Protein AF-A0AAW0LA52-F1 (afdb_monomer_lite)

Secondary structure (DSSP, 8-state):
-HHHHHHHTHHHHHHTT-HHHHHHHHHHHHHHHHHT-SSTT-------SSS-----TTT------TTHHHHHHTT--SPPSS--TT--B----TTS-----TT-HHHH-B-TTTTHHHHHHHHHHHHH--

Sequence (130 aa):
MLSWSTLEFQAQLKDNNQLPYALEAINWGTDYLIKAHPEPHVLYGQVGDEELPFVSIKVNPAPVSCKGGYDLCYGDDAPNPNLLEGAVVNGPDENDIYSDLRSNYEQAAPAAVTPAPLVGILAKLALTFK

pLDDT: mean 70.58, std 11.89, range [36.28, 94.69]

Organism: Quercus suber (NCBI:txid58331)

Radius of gyration: 18.12 Å; chains: 1; bounding box: 41×34×54 Å

Foldseek 3Di:
DLLVCCVVCVVVCVVVVNNVVSVVVVVVLVVVQCVPAPDVQHADADADDCQAADQDCVVPVDDADPCNSVVVPQPDPDPRNDDDPQFHFPAAPPVRDDDCHSNPNVGRHTDPVSCVSVVVVVVVVVVVVD

InterPro domains:
  IPR001701 Glycoside hydrolase family 9 [PF00759] (1-51)
  IPR001701 Glycoside hydrolase family 9 [PF00759] (76-122)
  IPR008928 Six-hairpin glycosidase superfamily [SSF48208] (1-50)
  IPR008928 Six-hairpin glycosidase superfamily [SSF48208] (69-126)
  IPR012341 Six-hairpin glycosidase-like superfamily [G3DSA:1.50.10.10] (1-56)
  IPR012341 Six-hairpin glycosidase-like superfamily [G3DSA:1.50.10.10] (61-130)

Structure (mmCIF, N/CA/C/O backbone):
data_AF-A0AAW0LA52-F1
#
_entry.id   AF-A0AAW0LA52-F1
#
loop_
_atom_site.group_PDB
_atom_site.id
_atom_site.type_symbol
_atom_site.label_atom_id
_atom_site.label_alt_id
_atom_site.label_comp_id
_atom_site.label_asym_id
_atom_site.label_entity_id
_atom_site.label_seq_id
_atom_site.pdbx_PDB_ins_code
_atom_site.Cartn_x
_atom_site.Cartn_y
_atom_site.Cartn_z
_atom_site.occupancy
_atom_site.B_iso_or_equiv
_atom_site.auth_seq_id
_atom_site.auth_comp_id
_atom_site.auth_asym_id
_atom_site.auth_atom_id
_atom_site.pdbx_PDB_model_num
ATOM 1 N N . MET A 1 1 ? -3.601 -7.486 9.865 1.00 62.84 1 MET A N 1
ATOM 2 C CA . MET A 1 1 ? -4.665 -6.628 9.295 1.00 62.84 1 MET A CA 1
ATOM 3 C C . MET A 1 1 ? -5.370 -5.869 10.416 1.00 62.84 1 MET A C 1
ATOM 5 O O . MET A 1 1 ? -6.358 -6.363 10.942 1.00 62.84 1 MET A O 1
ATOM 9 N N . LEU A 1 2 ? -4.862 -4.695 10.808 1.00 69.56 2 LEU A N 1
ATOM 10 C CA . LEU A 1 2 ? -5.364 -3.966 11.982 1.00 69.56 2 LEU A CA 1
ATOM 11 C C . LEU A 1 2 ? -6.856 -3.609 11.864 1.00 69.56 2 LEU A C 1
ATOM 13 O O . LEU A 1 2 ? -7.617 -3.912 12.772 1.00 69.56 2 LEU A O 1
ATOM 17 N N . SER A 1 3 ? -7.307 -3.067 10.728 1.00 69.38 3 SER A N 1
ATOM 18 C CA . SER A 1 3 ? -8.714 -2.666 10.553 1.00 69.38 3 SER A CA 1
ATOM 19 C C . SER A 1 3 ? -9.699 -3.836 10.597 1.00 69.38 3 SER A C 1
ATOM 21 O O . SER A 1 3 ? -10.775 -3.704 11.174 1.00 69.38 3 SER A O 1
ATOM 23 N N . TRP A 1 4 ? -9.326 -4.992 10.038 1.00 69.25 4 TRP A N 1
ATOM 24 C CA . TRP A 1 4 ? -10.156 -6.200 10.102 1.00 69.25 4 TRP A CA 1
ATOM 25 C C . TRP A 1 4 ? -10.244 -6.734 11.533 1.00 69.25 4 TRP A C 1
ATOM 27 O O . TRP A 1 4 ? -11.335 -6.996 12.029 1.00 69.25 4 TRP A O 1
ATOM 37 N N . SER A 1 5 ? -9.108 -6.806 12.232 1.00 71.56 5 SER A N 1
ATOM 38 C CA . SER A 1 5 ? -9.068 -7.192 13.643 1.00 71.56 5 SER A CA 1
ATOM 39 C C . SER A 1 5 ? -9.873 -6.232 14.527 1.00 71.56 5 SER A C 1
ATOM 41 O O . SER A 1 5 ? -10.549 -6.680 15.448 1.00 71.56 5 SER A O 1
ATOM 43 N N . THR A 1 6 ? -9.875 -4.931 14.225 1.00 77.62 6 THR A N 1
ATOM 44 C CA . THR A 1 6 ? -10.689 -3.939 14.943 1.00 77.62 6 THR A CA 1
ATOM 45 C C . THR A 1 6 ? -12.189 -4.115 14.705 1.00 77.62 6 THR A C 1
ATOM 47 O O . THR A 1 6 ? -12.973 -3.902 15.629 1.00 77.62 6 THR A O 1
ATOM 50 N N . LEU A 1 7 ? -12.598 -4.529 13.500 1.00 75.50 7 LEU A N 1
ATOM 51 C CA . LEU A 1 7 ? -13.993 -4.857 13.184 1.00 75.50 7 LEU A CA 1
ATOM 52 C C . LEU A 1 7 ? -14.447 -6.153 13.867 1.00 75.50 7 LEU A C 1
ATOM 54 O O . LEU A 1 7 ? -15.519 -6.187 14.467 1.00 75.50 7 LEU A O 1
ATOM 58 N N . GLU A 1 8 ? -13.635 -7.205 13.787 1.00 79.44 8 GLU A N 1
ATOM 59 C CA . GLU A 1 8 ? -13.966 -8.540 14.295 1.00 79.44 8 GLU A CA 1
ATOM 60 C C . GLU A 1 8 ? -13.944 -8.608 15.829 1.00 79.44 8 GLU A C 1
ATOM 62 O O . GLU A 1 8 ? -14.849 -9.174 16.441 1.00 79.44 8 GLU A O 1
ATOM 67 N N . PHE A 1 9 ? -12.958 -7.968 16.465 1.00 85.19 9 PHE A N 1
ATOM 68 C CA . PHE A 1 9 ? -12.739 -8.023 17.916 1.00 85.19 9 PHE A CA 1
ATOM 69 C C . PHE A 1 9 ? -13.101 -6.715 18.632 1.00 85.19 9 PHE A C 1
ATOM 71 O O . PHE A 1 9 ? -12.549 -6.386 19.684 1.00 85.19 9 PHE A O 1
ATOM 78 N N . GLN A 1 10 ? -14.034 -5.941 18.070 1.00 82.44 10 GLN A N 1
ATOM 79 C CA . GLN A 1 10 ? -14.386 -4.614 18.581 1.00 82.44 10 GLN A CA 1
ATOM 80 C C . GLN A 1 10 ? 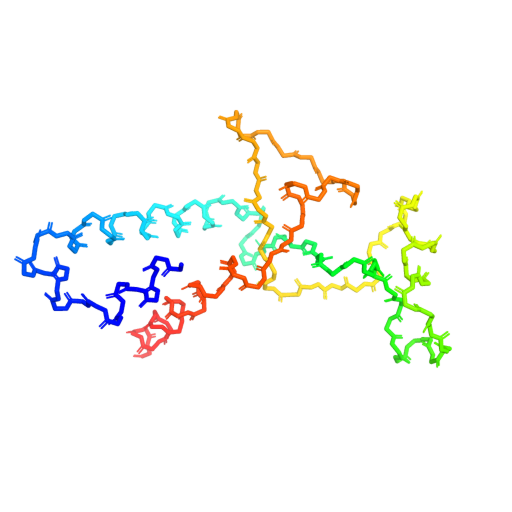-14.798 -4.633 20.063 1.00 82.44 10 GLN A C 1
ATOM 82 O O . GLN A 1 10 ? -14.435 -3.726 20.811 1.00 82.44 10 GLN A O 1
ATOM 87 N N . ALA A 1 11 ? -15.569 -5.638 20.492 1.00 85.25 11 ALA A N 1
ATOM 88 C CA . ALA A 1 11 ? -16.021 -5.766 21.879 1.00 85.25 11 ALA A CA 1
ATOM 89 C C . ALA A 1 11 ? -14.839 -5.998 22.831 1.00 85.25 11 ALA A C 1
ATOM 91 O O . ALA A 1 11 ? -14.672 -5.263 23.796 1.00 85.25 11 ALA A O 1
ATOM 92 N N . GLN A 1 12 ? -13.947 -6.927 22.488 1.00 89.00 12 GLN A N 1
ATOM 93 C CA . GLN A 1 12 ? -12.755 -7.247 23.269 1.00 89.00 12 GLN A CA 1
ATOM 94 C C . GLN A 1 12 ? -11.799 -6.050 23.347 1.00 89.00 12 GLN A C 1
ATOM 96 O O . GLN A 1 12 ? -11.216 -5.786 24.397 1.00 89.00 12 GLN A O 1
ATOM 101 N N . LEU A 1 13 ? -11.661 -5.287 22.260 1.00 85.12 13 LEU A N 1
ATOM 102 C CA . LEU A 1 13 ? -10.866 -4.059 22.246 1.00 85.12 13 LEU A CA 1
ATOM 103 C C . LEU A 1 13 ? -11.486 -2.957 23.113 1.00 85.12 13 LEU A C 1
ATOM 105 O O . LEU A 1 13 ? -10.743 -2.209 23.747 1.00 85.12 13 LEU A O 1
ATOM 109 N N . LYS A 1 14 ? -12.821 -2.849 23.170 1.00 87.00 14 LYS A N 1
ATOM 110 C CA . LYS A 1 14 ? -13.504 -1.933 24.099 1.00 87.00 14 LYS A CA 1
ATOM 111 C C . LYS A 1 14 ? -13.285 -2.353 25.545 1.00 87.00 14 LYS A C 1
ATOM 113 O O . LYS A 1 14 ? -12.865 -1.522 26.342 1.00 87.00 14 LYS A O 1
ATOM 118 N N . ASP A 1 15 ? -13.495 -3.628 25.850 1.00 94.69 15 ASP A N 1
ATOM 119 C CA . ASP A 1 15 ? -13.389 -4.167 27.209 1.00 94.69 15 ASP A CA 1
ATOM 120 C C . ASP A 1 15 ? -11.968 -4.037 27.781 1.00 94.69 15 ASP A C 1
ATOM 122 O O . ASP A 1 15 ? -11.792 -3.873 28.985 1.00 94.69 15 ASP A O 1
ATOM 126 N N . ASN A 1 16 ? -10.948 -4.043 26.916 1.00 92.38 16 ASN A N 1
ATOM 127 C CA . ASN A 1 16 ? -9.543 -3.869 27.298 1.00 92.38 16 ASN A CA 1
ATOM 128 C C . ASN A 1 16 ? -9.012 -2.435 27.103 1.00 92.38 16 ASN A C 1
ATOM 130 O O . ASN A 1 16 ? -7.803 -2.215 27.176 1.00 92.38 16 ASN A O 1
ATOM 134 N N . ASN A 1 17 ? -9.879 -1.451 26.832 1.00 90.88 17 ASN A N 1
ATOM 135 C CA . ASN A 1 17 ? -9.498 -0.057 26.557 1.00 90.88 17 ASN A CA 1
ATOM 136 C C . ASN A 1 17 ? -8.479 0.118 25.408 1.00 90.88 17 ASN A C 1
ATOM 138 O O . ASN A 1 17 ? -7.753 1.106 25.358 1.00 90.88 17 ASN A O 1
ATOM 142 N N . GLN A 1 18 ? -8.422 -0.831 24.472 1.00 89.50 18 GLN A N 1
ATOM 143 C CA . GLN A 1 18 ? -7.524 -0.807 23.313 1.00 89.50 18 GLN A CA 1
ATOM 144 C C . GLN A 1 18 ? -8.168 -0.194 22.065 1.00 89.50 18 GLN A C 1
ATOM 146 O O . GLN A 1 18 ? -7.465 0.219 21.143 1.00 89.50 18 GLN A O 1
ATOM 151 N N . LEU A 1 19 ? -9.503 -0.108 22.023 1.00 80.50 19 LEU A N 1
ATOM 152 C CA . LEU A 1 19 ? -10.215 0.405 20.853 1.00 80.50 19 LEU A CA 1
ATOM 153 C C . LEU A 1 19 ? -9.773 1.823 20.428 1.00 80.50 19 LEU A C 1
ATOM 155 O O . LEU A 1 19 ? -9.594 2.017 19.226 1.00 80.50 19 LEU A O 1
ATOM 159 N N . PRO A 1 20 ? -9.568 2.802 21.335 1.00 82.62 20 PRO A N 1
ATOM 160 C CA . PRO A 1 20 ? -9.136 4.143 20.935 1.00 82.62 20 PRO A CA 1
ATOM 161 C C . PRO A 1 20 ? -7.796 4.144 20.191 1.00 82.62 20 PRO A C 1
ATOM 163 O O . PRO A 1 20 ? -7.691 4.775 19.146 1.00 82.62 20 PRO A O 1
ATOM 166 N N . TYR A 1 21 ? -6.815 3.370 20.666 1.00 80.19 21 TYR A N 1
ATOM 167 C CA . TYR A 1 21 ? -5.496 3.256 20.034 1.00 80.19 21 TYR A CA 1
ATOM 168 C C . TYR A 1 21 ? -5.569 2.576 18.665 1.00 80.19 21 TYR A C 1
ATOM 170 O O . TYR A 1 21 ? -4.918 3.000 17.713 1.00 80.19 21 TYR A O 1
ATOM 178 N N . ALA A 1 22 ? -6.399 1.536 18.543 1.00 76.69 22 ALA A N 1
ATOM 179 C CA . ALA A 1 22 ? -6.616 0.867 17.267 1.00 76.69 22 ALA A CA 1
ATOM 180 C C . ALA A 1 22 ? -7.254 1.814 16.236 1.00 76.69 22 ALA A C 1
ATOM 182 O O . ALA A 1 22 ? -6.845 1.826 15.077 1.00 76.69 22 ALA A O 1
ATOM 183 N N . LEU A 1 23 ? -8.226 2.632 16.655 1.00 79.56 23 LEU A N 1
ATOM 184 C CA . LEU A 1 23 ? -8.847 3.647 15.800 1.00 79.56 23 LEU A CA 1
ATOM 185 C C . LEU A 1 23 ? -7.876 4.776 15.439 1.00 79.56 23 LEU A C 1
ATOM 187 O O . LEU A 1 23 ? -7.890 5.234 14.302 1.00 79.56 23 LEU A O 1
ATOM 191 N N . GLU A 1 24 ? -7.022 5.201 16.367 1.00 78.25 24 GLU A N 1
ATOM 192 C CA . GLU A 1 24 ? -5.994 6.216 16.123 1.00 78.25 24 GLU A CA 1
ATOM 193 C C . GLU A 1 24 ? -4.968 5.748 15.085 1.00 78.25 24 GLU A C 1
ATOM 195 O O . GLU A 1 24 ? -4.706 6.463 14.122 1.00 78.25 24 GLU A O 1
ATOM 200 N N . ALA A 1 25 ? -4.461 4.519 15.208 1.00 73.81 25 ALA A N 1
ATOM 201 C CA . ALA A 1 25 ? -3.542 3.939 14.230 1.00 73.81 25 ALA A CA 1
ATOM 202 C C . ALA A 1 25 ? -4.192 3.774 12.842 1.00 73.81 2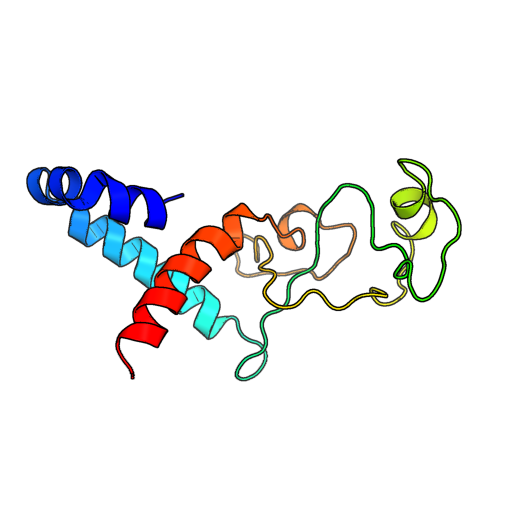5 ALA A C 1
ATOM 204 O O . ALA A 1 25 ? -3.556 4.030 11.819 1.00 73.81 25 ALA A O 1
ATOM 205 N N . ILE A 1 26 ? -5.474 3.393 12.796 1.00 74.38 26 ILE A N 1
ATOM 206 C CA . ILE A 1 26 ? -6.243 3.326 11.545 1.00 74.38 26 ILE A CA 1
ATOM 207 C C . ILE A 1 26 ? -6.417 4.720 10.928 1.00 74.38 26 ILE A C 1
ATOM 209 O O . ILE A 1 26 ? -6.225 4.877 9.721 1.00 74.38 26 ILE A O 1
ATOM 213 N N . ASN A 1 27 ? -6.757 5.728 11.734 1.00 76.69 27 ASN A N 1
ATOM 214 C CA . ASN A 1 27 ? -6.892 7.108 11.271 1.00 76.69 27 ASN A CA 1
ATOM 215 C C . ASN A 1 27 ? -5.565 7.643 10.742 1.00 76.69 27 ASN A C 1
ATOM 217 O O . ASN A 1 27 ? -5.538 8.192 9.650 1.00 76.69 27 ASN A O 1
ATOM 221 N N . TRP A 1 28 ? -4.464 7.423 11.463 1.00 77.69 28 TRP A N 1
ATOM 222 C CA . TRP A 1 28 ? -3.139 7.856 11.033 1.00 77.69 28 TRP A CA 1
ATOM 223 C C . TRP A 1 28 ? -2.751 7.247 9.680 1.00 77.69 28 TRP A C 1
ATOM 225 O O . TRP A 1 28 ? -2.356 7.976 8.774 1.00 77.69 28 TRP A O 1
ATOM 235 N N . GLY A 1 29 ? -2.940 5.933 9.501 1.00 70.12 29 GLY A N 1
ATOM 236 C CA . GLY A 1 29 ? -2.656 5.267 8.224 1.00 70.12 29 GLY A CA 1
ATOM 237 C C . GLY A 1 29 ? -3.566 5.743 7.086 1.00 70.12 29 GLY A C 1
ATOM 238 O O . GLY A 1 29 ? -3.121 5.888 5.950 1.00 70.12 29 GLY A O 1
ATOM 239 N N . THR A 1 30 ? -4.831 6.042 7.388 1.00 70.62 30 THR A N 1
ATOM 240 C CA . THR A 1 30 ? -5.779 6.586 6.404 1.00 70.62 30 THR A CA 1
ATOM 241 C C . THR A 1 30 ? -5.390 8.008 5.993 1.00 70.62 30 THR A C 1
ATOM 243 O O . THR A 1 30 ? -5.344 8.310 4.804 1.00 70.62 30 THR A O 1
ATOM 246 N N . ASP A 1 31 ? -5.048 8.864 6.957 1.00 70.56 31 ASP A N 1
ATOM 247 C CA . ASP A 1 31 ? -4.582 10.231 6.721 1.00 70.56 31 ASP A CA 1
ATOM 248 C C . ASP A 1 31 ? -3.282 10.256 5.924 1.00 70.56 31 ASP A C 1
ATOM 250 O O . ASP A 1 31 ? -3.126 11.094 5.039 1.00 70.56 31 ASP A O 1
ATOM 254 N N . TYR A 1 32 ? -2.355 9.348 6.228 1.00 69.06 32 TYR A N 1
ATOM 255 C CA . TYR A 1 32 ? -1.112 9.195 5.485 1.00 69.06 32 TYR A CA 1
ATOM 256 C C . TYR A 1 32 ? -1.394 8.926 4.004 1.00 69.06 32 TYR A C 1
ATOM 258 O O . TYR A 1 32 ? -0.900 9.644 3.141 1.00 69.06 32 TYR A O 1
ATOM 266 N N . LEU A 1 33 ? -2.265 7.961 3.707 1.00 67.88 33 LEU A N 1
ATOM 267 C CA . LEU A 1 33 ? -2.607 7.590 2.334 1.00 67.88 33 LEU A CA 1
ATOM 268 C C . LEU A 1 33 ? -3.392 8.676 1.598 1.00 67.88 33 LEU A C 1
ATOM 270 O O . LEU A 1 33 ? -3.154 8.906 0.416 1.00 67.88 33 LEU A O 1
ATOM 274 N N . ILE A 1 34 ? -4.295 9.375 2.292 1.00 69.12 34 ILE A N 1
ATOM 275 C CA . ILE A 1 34 ? -4.977 10.544 1.728 1.00 69.12 34 ILE A CA 1
ATOM 276 C C . ILE A 1 34 ? -3.955 11.641 1.412 1.00 69.12 34 ILE A C 1
ATOM 278 O O . ILE A 1 34 ? -4.033 12.245 0.355 1.00 69.12 34 ILE A O 1
ATOM 282 N N . LYS A 1 35 ? -2.974 11.903 2.279 1.00 69.19 35 LYS A N 1
ATOM 283 C CA . LYS A 1 35 ? -1.957 12.943 2.038 1.00 69.19 35 LYS A CA 1
ATOM 284 C C . LYS A 1 35 ? -0.918 12.545 0.992 1.00 69.19 35 LYS A C 1
ATOM 286 O O . LYS A 1 35 ? -0.362 13.425 0.346 1.00 69.19 35 LYS A O 1
ATOM 291 N N . ALA A 1 36 ? -0.667 11.251 0.823 1.00 65.50 36 ALA A N 1
ATOM 292 C CA . ALA A 1 36 ? 0.290 10.713 -0.137 1.00 65.50 36 ALA A CA 1
ATOM 293 C C . ALA A 1 36 ? -0.235 10.704 -1.586 1.00 65.50 36 ALA A C 1
ATOM 295 O O . ALA A 1 36 ? 0.475 10.254 -2.486 1.00 65.50 36 ALA A O 1
ATOM 296 N N . HIS A 1 37 ? -1.456 11.197 -1.845 1.00 62.19 37 HIS A N 1
ATOM 297 C CA . HIS A 1 37 ? -1.957 11.308 -3.210 1.00 62.19 37 HIS A CA 1
ATOM 298 C C . HIS A 1 37 ? -1.161 12.382 -3.995 1.00 62.19 37 HIS A C 1
ATOM 300 O O . HIS A 1 37 ? -1.033 13.521 -3.537 1.00 62.19 37 HIS A O 1
ATOM 306 N N . PRO A 1 38 ? -0.644 12.088 -5.198 1.00 64.19 38 PRO A N 1
ATOM 307 C CA . PRO A 1 38 ? 0.026 13.089 -6.030 1.00 64.19 38 PRO A CA 1
ATOM 308 C C . PRO A 1 38 ? -0.964 14.097 -6.625 1.00 64.19 38 PRO A C 1
ATOM 310 O O . PRO A 1 38 ? -0.621 15.252 -6.855 1.00 64.19 38 PRO A O 1
ATOM 313 N N . GLU A 1 39 ? -2.208 13.666 -6.839 1.00 68.31 39 GLU A N 1
ATOM 314 C CA . GLU A 1 39 ? -3.318 14.462 -7.356 1.00 68.31 39 GLU A CA 1
ATOM 315 C C . GLU A 1 39 ? -4.628 14.008 -6.693 1.00 68.31 39 GLU A C 1
ATOM 317 O O . GLU A 1 39 ? -4.708 12.872 -6.208 1.00 68.31 39 GLU A O 1
ATOM 322 N N . PRO A 1 40 ? -5.681 14.846 -6.679 1.00 66.94 40 PRO A N 1
ATOM 323 C CA . PRO A 1 40 ? -6.989 14.431 -6.190 1.00 66.94 40 PRO A CA 1
ATOM 324 C C . PRO A 1 40 ? -7.448 13.139 -6.877 1.00 66.94 40 PRO A C 1
ATOM 326 O O . PRO A 1 40 ? -7.522 13.074 -8.100 1.00 66.94 40 PRO A O 1
ATOM 329 N N . HIS A 1 41 ? -7.785 12.125 -6.077 1.00 59.34 41 HIS A N 1
ATOM 330 C CA . HIS A 1 41 ? -8.242 10.802 -6.535 1.00 59.34 41 HIS A CA 1
ATOM 331 C C . HIS A 1 41 ? -7.189 9.922 -7.229 1.00 59.34 41 HIS A C 1
ATOM 333 O O . HIS A 1 41 ? -7.549 8.867 -7.750 1.00 59.34 41 HIS A O 1
ATOM 339 N N . VAL A 1 42 ? -5.907 10.297 -7.206 1.00 52.38 42 VAL A N 1
ATOM 340 C CA . VAL A 1 42 ? -4.822 9.480 -7.763 1.00 52.38 42 VAL A CA 1
ATOM 341 C C . VAL A 1 42 ? -4.053 8.814 -6.628 1.00 52.38 42 VAL A C 1
ATOM 343 O O . VAL A 1 42 ? -3.586 9.473 -5.710 1.00 52.38 42 VAL A O 1
ATOM 346 N N . LEU A 1 43 ? -3.901 7.495 -6.685 1.00 54.88 43 LEU A N 1
ATOM 347 C CA . LEU A 1 43 ? -3.008 6.737 -5.810 1.00 54.88 43 LEU A CA 1
ATOM 348 C C . LEU A 1 43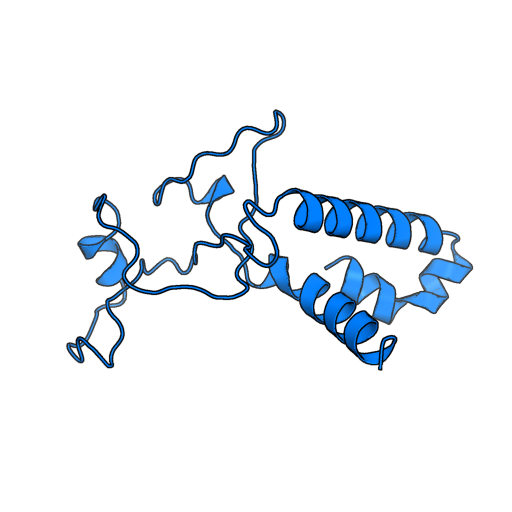 ? -2.128 5.873 -6.714 1.00 54.88 43 LEU A C 1
ATOM 350 O O . LEU A 1 43 ? -2.654 5.199 -7.602 1.00 54.88 43 LEU A O 1
ATOM 354 N N . TYR A 1 44 ? -0.808 5.921 -6.526 1.00 45.78 44 TYR A N 1
ATOM 355 C CA . TYR A 1 44 ? 0.116 5.089 -7.295 1.00 45.78 44 TYR A CA 1
ATOM 356 C C . TYR A 1 44 ? 0.345 3.742 -6.606 1.00 45.78 44 TYR A C 1
ATOM 358 O O . TYR A 1 44 ? 0.557 3.657 -5.396 1.00 45.78 44 TYR A O 1
ATOM 366 N N . GLY A 1 45 ? 0.316 2.694 -7.423 1.00 50.88 45 GLY A N 1
ATOM 367 C CA . GLY A 1 45 ? 0.569 1.315 -7.048 1.00 50.88 45 GLY A CA 1
ATOM 368 C C . GLY A 1 45 ? 1.220 0.579 -8.213 1.00 50.88 45 GLY A C 1
ATOM 369 O O . GLY A 1 45 ? 0.609 0.464 -9.274 1.00 50.88 45 GLY A O 1
ATOM 370 N N . GLN A 1 46 ? 2.438 0.064 -8.050 1.00 36.28 46 GLN A N 1
ATOM 371 C CA . GLN A 1 46 ? 2.923 -1.049 -8.887 1.00 36.28 46 GLN A CA 1
ATOM 372 C C . GLN A 1 46 ? 2.218 -2.343 -8.421 1.00 36.28 46 GLN A C 1
ATOM 374 O O . GLN A 1 46 ? 1.495 -2.240 -7.446 1.00 36.28 46 GLN A O 1
ATOM 379 N N . VAL A 1 47 ? 2.318 -3.505 -9.101 1.00 40.66 47 VAL A N 1
ATOM 380 C CA . VAL A 1 47 ? 1.926 -4.858 -8.614 1.00 40.66 47 VAL A CA 1
ATOM 381 C C . VAL A 1 47 ? 3.116 -5.801 -8.578 1.00 40.66 47 VAL A C 1
ATOM 383 O O . VAL A 1 47 ? 3.850 -5.903 -9.554 1.00 40.66 47 VAL A O 1
ATOM 386 N N . GLY A 1 48 ? 3.303 -6.433 -7.416 1.00 37.44 48 GLY A N 1
ATOM 387 C CA . GLY A 1 48 ? 4.259 -7.483 -7.121 1.00 37.44 48 GLY A CA 1
ATOM 388 C C . GLY A 1 48 ? 3.483 -8.782 -6.999 1.00 37.44 48 GLY A C 1
ATOM 389 O O . GLY A 1 48 ? 3.041 -9.164 -5.920 1.00 37.44 48 GLY A O 1
ATOM 390 N N . ASP A 1 49 ? 3.277 -9.412 -8.144 1.00 39.56 49 ASP A N 1
ATOM 391 C CA . ASP A 1 49 ? 3.537 -10.839 -8.237 1.00 39.56 49 ASP A CA 1
ATOM 392 C C . ASP A 1 49 ? 4.950 -10.949 -8.831 1.00 39.56 49 ASP A C 1
ATOM 394 O O . ASP A 1 49 ? 5.408 -10.023 -9.509 1.00 39.56 49 ASP A O 1
ATOM 398 N N . GLU A 1 50 ? 5.670 -12.038 -8.592 1.00 42.72 50 GLU A N 1
ATOM 399 C CA . GLU A 1 50 ? 7.040 -12.213 -9.112 1.00 42.72 50 GLU A CA 1
ATOM 400 C C . GLU A 1 50 ? 7.085 -12.295 -10.659 1.00 42.72 50 GLU A C 1
ATOM 402 O O . GLU A 1 50 ? 8.152 -12.384 -11.268 1.00 42.72 50 GLU A O 1
ATOM 407 N N . GLU A 1 51 ? 5.930 -12.179 -11.317 1.00 46.56 51 GLU A N 1
ATOM 408 C CA . GLU A 1 51 ? 5.782 -11.956 -12.746 1.00 46.56 51 GLU A CA 1
ATOM 409 C C . GLU A 1 51 ? 5.467 -10.488 -13.044 1.00 46.56 51 GLU A C 1
ATOM 411 O O . GLU A 1 51 ? 4.344 -9.991 -12.955 1.00 46.56 51 GLU A O 1
ATOM 416 N N . LEU A 1 52 ? 6.517 -9.793 -13.446 1.00 52.41 52 LEU A N 1
ATOM 417 C CA . LEU A 1 52 ? 6.474 -8.440 -13.972 1.00 52.41 52 LEU A CA 1
ATOM 418 C C . LEU A 1 52 ? 5.472 -8.285 -15.114 1.00 52.41 52 LEU A C 1
ATOM 420 O O . LEU A 1 52 ? 5.194 -9.252 -15.827 1.00 52.41 52 LEU A O 1
ATOM 424 N N . PRO A 1 53 ? 4.931 -7.069 -15.298 1.00 56.88 53 PRO A N 1
ATOM 425 C CA . PRO A 1 53 ? 3.724 -6.863 -16.071 1.00 56.88 53 PRO A CA 1
ATOM 426 C C . PRO A 1 53 ? 3.909 -7.323 -17.512 1.00 56.88 53 PRO A C 1
ATOM 428 O O . PRO A 1 53 ? 4.555 -6.671 -18.327 1.00 56.88 53 PRO A O 1
ATOM 431 N N . PHE A 1 54 ? 3.270 -8.443 -17.828 1.00 59.19 54 PHE A N 1
ATOM 432 C CA . PHE A 1 54 ? 3.054 -8.875 -19.193 1.00 59.19 54 PHE A CA 1
ATOM 433 C C . PHE A 1 54 ? 2.031 -7.948 -19.851 1.00 59.19 54 PHE A C 1
ATOM 435 O O . PHE A 1 54 ? 1.101 -7.436 -19.218 1.00 59.19 54 PHE A O 1
ATOM 442 N N . VAL A 1 55 ? 2.182 -7.727 -21.151 1.00 65.25 55 VAL A N 1
ATOM 443 C CA . VAL A 1 55 ? 1.172 -7.019 -21.938 1.00 65.25 55 VAL A CA 1
ATOM 444 C C . VAL A 1 55 ? -0.145 -7.795 -21.830 1.00 65.25 55 VAL A C 1
ATOM 446 O O . VAL A 1 55 ? -0.139 -9.012 -21.987 1.00 65.25 55 VAL A O 1
ATOM 449 N N . SER A 1 56 ? -1.262 -7.114 -21.547 1.00 64.31 56 SER A N 1
ATOM 450 C CA . SER A 1 56 ? -2.583 -7.745 -21.398 1.00 64.31 56 SER A CA 1
ATOM 451 C C . SER A 1 56 ? -2.842 -8.838 -22.446 1.00 64.31 56 SER A C 1
ATOM 453 O O . SER A 1 56 ? -2.578 -8.626 -23.629 1.00 64.31 56 SER A O 1
ATOM 455 N N . ILE A 1 57 ? -3.462 -9.960 -22.052 1.00 68.94 57 ILE A N 1
ATOM 456 C CA . ILE A 1 57 ? -3.837 -11.051 -22.978 1.00 68.94 57 ILE A CA 1
ATOM 457 C C . ILE A 1 57 ? -4.724 -10.570 -24.141 1.00 68.94 57 ILE A C 1
ATOM 459 O O . ILE A 1 57 ? -4.759 -11.172 -25.211 1.00 68.94 57 ILE A O 1
ATOM 463 N N . LYS A 1 58 ? -5.430 -9.447 -23.946 1.00 68.75 58 LYS A N 1
ATOM 464 C CA . LYS A 1 58 ? -6.225 -8.783 -24.987 1.00 68.75 58 LYS A CA 1
ATOM 465 C C . LYS A 1 58 ? -5.365 -8.152 -26.088 1.00 68.75 58 LYS A C 1
ATOM 467 O O . LYS A 1 58 ? -5.860 -7.943 -27.188 1.00 68.75 58 LYS A O 1
ATOM 472 N N . VAL A 1 59 ? -4.116 -7.822 -25.778 1.00 69.50 59 VAL A N 1
ATOM 473 C CA . VAL A 1 59 ? -3.139 -7.193 -26.674 1.00 69.50 59 VAL A CA 1
ATOM 474 C C . VAL A 1 59 ? -2.162 -8.235 -27.217 1.00 69.50 59 VAL A C 1
ATOM 476 O O . VAL A 1 59 ? -1.876 -8.226 -28.410 1.00 69.50 59 VAL A O 1
ATOM 479 N N . ASN A 1 60 ? -1.686 -9.157 -26.375 1.00 70.56 60 ASN A N 1
ATOM 480 C CA . ASN A 1 60 ? -0.839 -10.267 -26.797 1.00 70.56 60 ASN A CA 1
ATOM 481 C C . ASN A 1 60 ? -1.310 -11.596 -26.172 1.00 70.56 60 ASN A C 1
ATOM 483 O O . ASN A 1 60 ? -1.077 -11.822 -24.987 1.00 70.56 60 ASN A O 1
ATOM 487 N N . PRO A 1 61 ? -1.938 -12.498 -26.948 1.00 73.50 61 PRO A N 1
ATOM 488 C CA . PRO A 1 61 ? -2.422 -13.786 -26.454 1.00 73.50 61 PRO A CA 1
ATOM 489 C C . PRO A 1 61 ? -1.339 -14.879 -26.414 1.00 73.50 61 PRO A C 1
ATOM 491 O O . PRO A 1 61 ? -1.663 -16.046 -26.187 1.00 73.50 61 PRO A O 1
ATOM 494 N N . ALA A 1 62 ? -0.071 -14.544 -26.685 1.00 78.12 62 ALA A N 1
ATOM 495 C CA . ALA A 1 62 ? 1.018 -15.511 -26.649 1.00 78.12 62 ALA A CA 1
ATOM 496 C C . ALA A 1 62 ? 1.153 -16.149 -25.249 1.00 78.12 62 ALA A C 1
ATOM 498 O O . ALA A 1 62 ? 1.094 -15.433 -24.247 1.00 78.12 62 ALA A O 1
ATOM 499 N N . PRO A 1 63 ? 1.361 -17.476 -25.156 1.00 73.94 63 PRO A N 1
ATOM 500 C CA . PRO A 1 63 ? 1.600 -18.140 -23.880 1.00 73.94 63 PRO A CA 1
ATOM 501 C C . PRO A 1 63 ? 2.860 -17.594 -23.202 1.00 73.94 63 PRO A C 1
ATOM 503 O O . PRO A 1 63 ? 3.907 -17.476 -23.841 1.00 73.94 63 PRO A O 1
ATOM 506 N N . VAL A 1 64 ? 2.764 -17.313 -21.904 1.00 70.69 64 VAL A N 1
ATOM 507 C CA . VAL A 1 64 ? 3.879 -16.841 -21.073 1.00 70.69 64 VAL A CA 1
ATOM 508 C C . VAL A 1 64 ? 4.322 -17.982 -20.154 1.00 70.69 64 VAL A C 1
ATOM 510 O O . VAL A 1 64 ? 3.493 -18.749 -19.666 1.00 70.69 64 VAL A O 1
ATOM 513 N N . SER A 1 65 ? 5.630 -18.145 -19.956 1.00 72.56 65 SER A N 1
ATOM 514 C CA . SER A 1 65 ? 6.175 -19.088 -18.971 1.00 72.56 65 SER A CA 1
ATOM 515 C C . SER A 1 65 ? 6.111 -18.489 -17.561 1.00 72.56 65 SER A C 1
ATOM 517 O O . SER A 1 65 ? 6.039 -17.271 -17.429 1.00 72.56 65 SER A O 1
ATOM 519 N N . CYS A 1 66 ? 6.247 -19.313 -16.513 1.00 67.06 66 CYS A N 1
ATOM 520 C CA . CYS A 1 66 ? 6.195 -18.874 -15.103 1.00 67.06 66 CYS A CA 1
ATOM 521 C C . CYS A 1 66 ? 7.260 -17.833 -14.682 1.00 67.06 66 CYS A C 1
ATOM 523 O O . CYS A 1 66 ? 7.318 -17.415 -13.534 1.00 67.06 66 CYS A O 1
ATOM 525 N N . LYS A 1 67 ? 8.203 -17.503 -15.570 1.00 69.12 67 LYS A N 1
ATOM 526 C CA . LYS A 1 67 ? 9.196 -16.431 -15.390 1.00 69.12 67 LYS A CA 1
ATOM 527 C C . LYS A 1 67 ? 9.279 -15.505 -16.600 1.00 69.12 67 LYS A C 1
ATOM 529 O O . LYS A 1 67 ? 10.095 -14.594 -16.621 1.00 69.12 67 LYS A O 1
ATOM 534 N N . GLY A 1 68 ? 8.437 -15.715 -17.611 1.00 68.88 68 GLY A N 1
ATOM 535 C CA . GLY A 1 68 ? 8.521 -14.993 -18.874 1.00 68.88 68 GLY A CA 1
ATOM 536 C C . GLY A 1 68 ? 8.290 -13.497 -18.694 1.00 68.88 68 GLY A C 1
ATOM 537 O O . GLY A 1 68 ? 8.988 -12.706 -19.314 1.00 68.88 68 GLY A O 1
ATOM 538 N N . GLY A 1 69 ? 7.381 -13.101 -17.796 1.00 69.25 69 GLY A N 1
ATOM 539 C CA . GLY A 1 69 ? 7.214 -11.691 -17.431 1.00 69.25 69 GLY A CA 1
ATOM 540 C C . GLY A 1 69 ? 8.476 -11.111 -16.791 1.00 69.25 69 GLY A C 1
ATOM 541 O O . GLY A 1 69 ? 8.920 -10.029 -17.170 1.00 69.25 69 GLY A O 1
ATOM 542 N N . TYR A 1 70 ? 9.101 -11.864 -15.879 1.00 70.31 70 TYR A N 1
ATOM 543 C CA . TYR A 1 70 ? 10.329 -11.449 -15.205 1.00 70.31 70 TYR A CA 1
ATOM 544 C C . TYR A 1 70 ? 11.477 -11.209 -16.192 1.00 70.31 70 TYR A C 1
ATOM 546 O O . TYR A 1 70 ? 12.048 -10.120 -16.236 1.00 70.31 70 TYR A O 1
ATOM 554 N N . ASP A 1 71 ? 11.756 -12.199 -17.039 1.00 69.81 71 ASP A N 1
ATOM 555 C CA . ASP A 1 71 ? 12.856 -12.150 -18.004 1.00 69.81 71 ASP A CA 1
ATOM 556 C C . ASP A 1 71 ? 12.679 -11.036 -19.050 1.00 69.81 71 ASP A C 1
ATOM 558 O O . ASP A 1 71 ? 13.663 -10.479 -19.536 1.00 69.81 71 ASP A O 1
ATOM 562 N N . LEU A 1 72 ? 11.432 -10.704 -19.400 1.00 68.75 72 LEU A N 1
ATOM 563 C CA . LEU A 1 72 ? 11.123 -9.688 -20.406 1.00 68.75 72 LEU A CA 1
ATOM 564 C C . LEU A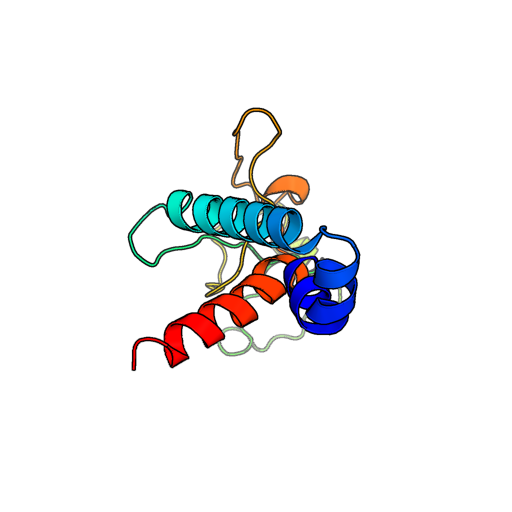 1 72 ? 11.132 -8.263 -19.852 1.00 68.75 72 LEU A C 1
ATOM 566 O O . LEU A 1 72 ? 11.449 -7.341 -20.598 1.00 68.75 72 LEU A O 1
ATOM 570 N N . CYS A 1 73 ? 10.764 -8.068 -18.583 1.00 69.19 73 CYS A N 1
ATOM 571 C CA . CYS A 1 73 ? 10.426 -6.736 -18.081 1.00 69.19 73 CYS A CA 1
ATOM 572 C C . CYS A 1 73 ? 11.254 -6.271 -16.873 1.00 69.19 73 CYS A C 1
ATOM 574 O O . CYS A 1 73 ? 11.167 -5.096 -16.539 1.00 69.19 73 CYS A O 1
ATOM 576 N N . TYR A 1 74 ? 12.056 -7.115 -16.205 1.00 71.25 74 TYR A N 1
ATOM 577 C CA . TYR A 1 74 ? 12.735 -6.721 -14.948 1.00 71.25 74 TYR A CA 1
ATOM 578 C C . TYR A 1 74 ? 13.821 -5.683 -15.111 1.00 71.25 74 TYR A C 1
ATOM 580 O O . TYR A 1 74 ? 13.913 -4.769 -14.297 1.00 71.25 74 TYR A O 1
ATOM 588 N N . GLY A 1 75 ? 14.618 -5.820 -16.163 1.00 68.62 75 GLY A N 1
ATOM 589 C CA . GLY A 1 75 ? 15.644 -4.845 -16.514 1.00 68.62 75 GLY A CA 1
ATOM 590 C C . GLY A 1 75 ? 15.169 -3.790 -17.509 1.00 68.62 75 GLY A C 1
ATOM 591 O O . GLY A 1 75 ? 16.011 -3.063 -18.023 1.00 68.62 75 GLY A O 1
ATOM 592 N N . ASP A 1 76 ? 13.875 -3.756 -17.840 1.00 72.19 76 ASP A N 1
ATOM 593 C CA . ASP A 1 76 ? 13.336 -2.807 -18.810 1.00 72.19 76 ASP A CA 1
ATOM 594 C C . ASP A 1 76 ? 12.848 -1.533 -18.103 1.00 72.19 76 ASP A C 1
ATOM 596 O O . ASP A 1 76 ? 12.003 -1.584 -17.200 1.00 72.19 76 ASP A O 1
ATOM 600 N N . ASP A 1 77 ? 13.370 -0.393 -18.558 1.00 73.50 77 ASP A N 1
ATOM 601 C CA . ASP A 1 77 ? 12.974 0.952 -18.131 1.00 73.50 77 ASP A CA 1
ATOM 602 C C . ASP A 1 77 ? 11.683 1.420 -18.830 1.00 73.50 77 ASP A C 1
ATOM 604 O O . ASP A 1 77 ? 11.203 2.536 -18.606 1.00 73.50 77 ASP A O 1
ATOM 608 N N . ALA A 1 78 ? 11.101 0.585 -19.698 1.00 74.88 78 ALA A N 1
ATOM 609 C CA . ALA A 1 78 ? 9.822 0.865 -20.322 1.00 74.88 78 ALA A CA 1
ATOM 610 C C . ALA A 1 78 ? 8.701 1.051 -19.275 1.00 74.88 78 ALA A C 1
ATOM 612 O O . ALA A 1 78 ? 8.637 0.327 -18.267 1.00 74.88 78 ALA A O 1
ATOM 613 N N . PRO A 1 79 ? 7.757 1.980 -19.536 1.00 76.06 79 PRO A N 1
ATOM 614 C CA . PRO A 1 79 ? 6.568 2.146 -18.712 1.00 76.06 79 PRO A CA 1
ATOM 615 C C . PRO A 1 79 ? 5.792 0.838 -18.541 1.00 76.06 79 PRO A C 1
ATOM 617 O O . PRO A 1 79 ? 5.707 0.017 -19.455 1.00 76.06 79 PRO A O 1
ATOM 620 N N . ASN A 1 80 ? 5.165 0.670 -17.375 1.00 75.88 80 ASN A N 1
ATOM 621 C CA . ASN A 1 80 ? 4.300 -0.477 -17.111 1.00 75.88 80 ASN A CA 1
ATOM 622 C C . ASN A 1 80 ? 3.164 -0.552 -18.154 1.00 75.88 80 ASN A C 1
ATOM 624 O O . ASN A 1 80 ? 2.418 0.418 -18.299 1.00 75.88 80 ASN A O 1
ATOM 628 N N . PRO A 1 81 ? 2.984 -1.688 -18.857 1.00 73.06 81 PRO A N 1
ATOM 629 C CA . PRO A 1 81 ? 2.006 -1.806 -19.940 1.00 73.06 81 PRO A CA 1
ATOM 630 C C . PRO A 1 81 ? 0.549 -1.820 -19.461 1.00 73.06 81 PRO A C 1
ATOM 632 O O . PRO A 1 81 ? -0.359 -1.644 -20.271 1.00 73.06 81 PRO A O 1
ATOM 635 N N . ASN A 1 82 ? 0.311 -2.040 -18.165 1.00 72.50 82 ASN A N 1
ATOM 636 C CA . ASN A 1 82 ? -1.020 -2.049 -17.568 1.00 72.50 82 ASN A CA 1
ATOM 637 C C . ASN A 1 82 ? -1.085 -1.039 -16.418 1.00 72.50 82 ASN A C 1
ATOM 639 O O . ASN A 1 82 ? -0.165 -0.963 -15.602 1.00 72.50 82 ASN A O 1
ATOM 643 N N . LEU A 1 83 ? -2.206 -0.319 -16.334 1.00 72.25 83 LEU A N 1
ATOM 644 C CA . LEU A 1 83 ? -2.558 0.508 -15.184 1.00 72.25 83 LEU A CA 1
ATOM 645 C C . LEU A 1 83 ? -3.240 -0.355 -14.115 1.00 72.25 83 LEU A C 1
ATOM 647 O O . LEU A 1 83 ? -4.125 -1.151 -14.427 1.00 72.25 83 LEU A O 1
ATOM 651 N N . LEU A 1 84 ? -2.832 -0.182 -12.859 1.00 69.00 84 LEU A N 1
ATOM 652 C CA . LEU A 1 84 ? -3.303 -0.963 -11.717 1.00 69.00 84 LEU A CA 1
ATOM 653 C C . LEU A 1 84 ? -4.100 -0.061 -10.776 1.00 69.00 84 LEU A C 1
ATOM 655 O O . LEU A 1 84 ? -3.574 0.516 -9.827 1.00 69.00 84 LEU A O 1
ATOM 659 N N . GLU A 1 85 ? -5.385 0.091 -11.076 1.00 67.12 85 GLU A N 1
ATOM 660 C CA . GLU A 1 85 ? -6.269 0.971 -10.314 1.00 67.12 85 GLU A CA 1
ATOM 661 C C . GLU A 1 85 ? -6.509 0.438 -8.890 1.00 67.12 85 GLU A C 1
ATOM 663 O O . GLU A 1 85 ? -6.885 -0.718 -8.694 1.00 67.12 85 GLU A O 1
ATOM 668 N N . GLY A 1 86 ? -6.305 1.298 -7.886 1.00 63.47 86 GLY A N 1
ATOM 669 C CA . GLY A 1 86 ? -6.549 0.982 -6.473 1.00 63.47 86 GLY A CA 1
ATOM 670 C C . GLY A 1 86 ? -5.433 0.203 -5.766 1.00 63.47 86 GLY A C 1
ATOM 671 O O . GLY A 1 86 ? -5.604 -0.173 -4.605 1.00 63.47 86 GLY A O 1
ATOM 672 N N . ALA A 1 87 ? -4.300 -0.038 -6.431 1.00 69.12 87 ALA A N 1
ATOM 673 C CA . ALA A 1 87 ? -3.121 -0.627 -5.806 1.00 69.12 87 ALA A CA 1
ATOM 674 C C . ALA A 1 87 ? -2.426 0.379 -4.868 1.00 69.12 87 ALA A C 1
ATOM 676 O O . ALA A 1 87 ? -2.372 1.574 -5.149 1.00 69.12 87 ALA A O 1
ATOM 677 N N . VAL A 1 88 ? -1.892 -0.123 -3.751 1.00 73.88 88 VAL A N 1
ATOM 678 C CA . VAL A 1 88 ? -1.158 0.670 -2.755 1.00 73.88 88 VAL A CA 1
ATOM 679 C C . VAL A 1 88 ? 0.183 -0.003 -2.506 1.00 73.88 88 VAL A C 1
ATOM 681 O O . VAL A 1 88 ? 0.211 -1.160 -2.077 1.00 73.88 88 VAL A O 1
ATOM 684 N N . VAL A 1 89 ? 1.269 0.711 -2.807 1.00 80.19 89 VAL A N 1
ATOM 685 C CA . VAL A 1 89 ? 2.649 0.268 -2.550 1.00 80.19 89 VAL A CA 1
ATOM 686 C C . VAL A 1 89 ? 2.976 0.258 -1.051 1.00 80.19 89 VAL A C 1
ATOM 688 O O . VAL A 1 89 ? 2.242 0.840 -0.252 1.00 80.19 89 VAL A O 1
ATOM 691 N N . ASN A 1 90 ? 4.072 -0.391 -0.654 1.00 80.81 90 ASN A N 1
ATOM 692 C CA . ASN A 1 90 ? 4.526 -0.402 0.743 1.00 80.81 90 ASN A CA 1
ATOM 693 C C . ASN A 1 90 ? 4.854 1.002 1.275 1.00 80.81 90 ASN A C 1
ATOM 695 O O . ASN A 1 90 ? 4.559 1.288 2.435 1.00 80.81 90 ASN A O 1
ATOM 699 N N . GLY A 1 91 ? 5.402 1.874 0.424 1.00 82.62 91 GLY A N 1
ATOM 700 C CA . GLY A 1 91 ? 5.665 3.275 0.750 1.00 82.62 91 GLY A CA 1
ATOM 701 C C . GLY A 1 91 ? 7.152 3.601 0.931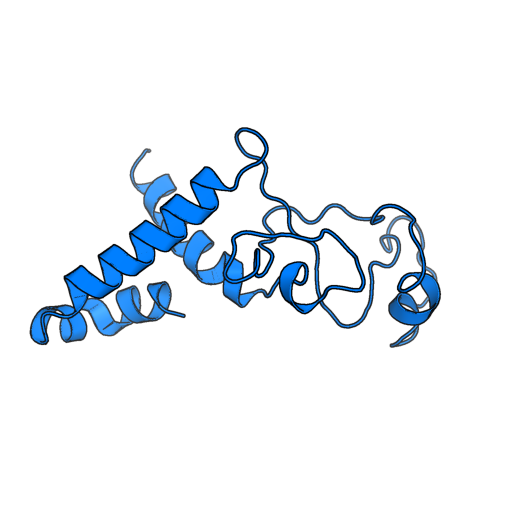 1.00 82.62 91 GLY A C 1
ATOM 702 O O . GLY A 1 91 ? 8.010 2.793 0.577 1.00 82.62 91 GLY A O 1
ATOM 703 N N . PRO A 1 92 ? 7.468 4.816 1.404 1.00 86.56 92 PRO A N 1
ATOM 704 C CA . PRO A 1 92 ? 8.834 5.287 1.593 1.00 86.56 92 PRO A CA 1
ATOM 705 C C . PRO A 1 92 ? 9.539 4.599 2.766 1.00 86.56 92 PRO A C 1
ATOM 707 O O . PRO A 1 92 ? 8.930 3.888 3.566 1.00 86.56 92 PRO A O 1
ATOM 710 N N . ASP A 1 93 ? 10.843 4.844 2.869 1.00 86.56 93 ASP A N 1
ATOM 711 C CA . ASP A 1 93 ? 11.633 4.461 4.035 1.00 86.56 93 ASP A CA 1
ATOM 712 C C . ASP A 1 93 ? 11.329 5.319 5.283 1.00 86.56 93 ASP A C 1
ATOM 714 O O . ASP A 1 93 ? 10.472 6.203 5.288 1.00 86.56 93 ASP A O 1
ATOM 718 N N . GLU A 1 94 ? 12.063 5.058 6.367 1.00 86.25 94 GLU A N 1
ATOM 719 C CA . GLU A 1 94 ? 11.946 5.770 7.647 1.00 86.25 94 GLU A CA 1
ATOM 720 C C . GLU A 1 94 ? 12.247 7.281 7.581 1.00 86.25 94 GLU A C 1
ATOM 722 O O . GLU A 1 94 ? 11.967 7.995 8.542 1.00 86.25 94 GLU A O 1
ATOM 727 N N . ASN A 1 95 ? 12.806 7.771 6.468 1.00 91.69 95 ASN A N 1
ATOM 728 C CA . ASN A 1 95 ? 13.121 9.178 6.227 1.00 91.69 95 ASN A CA 1
ATOM 729 C C . ASN A 1 95 ? 12.180 9.819 5.190 1.00 91.69 95 ASN A C 1
ATOM 731 O O . ASN A 1 95 ? 12.510 10.873 4.642 1.00 91.69 95 ASN A O 1
ATOM 735 N N . ASP A 1 96 ? 11.034 9.190 4.906 1.00 86.19 96 ASP A N 1
ATOM 736 C CA . ASP A 1 96 ? 10.060 9.606 3.890 1.00 86.19 96 ASP A CA 1
ATOM 737 C C . ASP A 1 96 ? 10.632 9.637 2.452 1.00 86.19 96 ASP A C 1
ATOM 739 O O . ASP A 1 96 ? 10.100 10.317 1.570 1.00 86.19 96 ASP A O 1
ATOM 743 N N . ILE A 1 97 ? 11.702 8.880 2.172 1.00 88.38 97 ILE A N 1
ATOM 744 C CA . ILE A 1 97 ? 12.289 8.787 0.830 1.00 88.38 97 ILE A CA 1
ATOM 745 C C . ILE A 1 97 ? 11.657 7.619 0.067 1.00 88.38 97 ILE A C 1
ATOM 747 O O . ILE A 1 97 ? 11.726 6.463 0.491 1.00 88.38 97 ILE A O 1
ATOM 751 N N . TYR A 1 98 ? 11.077 7.922 -1.099 1.00 86.81 98 TYR A N 1
ATOM 752 C CA . TYR A 1 98 ? 10.493 6.944 -2.021 1.00 86.81 98 TYR A CA 1
ATOM 753 C C . TYR A 1 98 ? 11.249 6.913 -3.355 1.00 86.81 98 TYR A C 1
ATOM 755 O O . TYR A 1 98 ? 11.499 7.957 -3.962 1.00 86.81 98 TYR A O 1
ATOM 763 N N . SER A 1 99 ? 11.578 5.712 -3.834 1.00 86.81 99 SER A N 1
ATOM 764 C CA . SER A 1 99 ? 12.187 5.483 -5.144 1.00 86.81 99 SER A CA 1
ATOM 765 C C . SER A 1 99 ? 11.294 4.591 -6.005 1.00 86.81 99 SER A C 1
ATOM 767 O O . SER A 1 99 ? 11.161 3.393 -5.746 1.00 86.81 99 SER A O 1
ATOM 769 N N . ASP A 1 100 ? 10.714 5.193 -7.047 1.00 84.19 100 ASP A N 1
ATOM 770 C CA . ASP A 1 100 ? 9.823 4.534 -8.007 1.00 84.19 100 ASP A CA 1
ATOM 771 C C . ASP A 1 100 ? 10.619 3.718 -9.034 1.00 84.19 100 ASP A C 1
ATOM 773 O O . ASP A 1 100 ? 10.796 4.107 -10.189 1.00 84.19 100 ASP A O 1
ATOM 777 N N . LEU A 1 101 ? 11.186 2.605 -8.574 1.00 81.00 101 LEU A N 1
ATOM 778 C CA . LEU A 1 101 ? 11.955 1.687 -9.403 1.00 81.00 101 LEU A CA 1
ATOM 779 C C . LEU A 1 101 ? 11.318 0.308 -9.380 1.00 81.00 101 LEU A C 1
ATOM 781 O O . LEU A 1 101 ? 11.058 -0.257 -8.320 1.00 81.00 101 LEU A O 1
ATOM 785 N N . ARG A 1 102 ? 11.185 -0.287 -10.568 1.00 78.00 102 ARG A N 1
ATOM 786 C CA . ARG A 1 102 ? 10.653 -1.643 -10.753 1.00 78.00 102 ARG A CA 1
ATOM 787 C C . ARG A 1 102 ? 11.382 -2.686 -9.896 1.00 78.00 102 ARG A C 1
ATOM 789 O O . ARG A 1 102 ? 10.753 -3.625 -9.416 1.00 78.00 102 ARG A O 1
ATOM 796 N N . SER A 1 103 ? 12.694 -2.518 -9.727 1.00 77.38 103 SER A N 1
ATOM 797 C CA . SER A 1 103 ? 13.569 -3.386 -8.934 1.00 77.38 103 SER A CA 1
ATOM 798 C C . SER A 1 103 ? 13.475 -3.145 -7.423 1.00 77.38 103 SER A C 1
ATOM 800 O O . SER A 1 103 ? 13.864 -4.020 -6.651 1.00 77.38 103 SER A O 1
ATOM 802 N N . ASN A 1 104 ? 12.933 -2.002 -6.991 1.00 82.06 104 ASN A N 1
ATOM 803 C CA . ASN A 1 104 ? 12.760 -1.640 -5.588 1.00 82.06 104 ASN A CA 1
ATOM 804 C C . ASN A 1 104 ? 11.454 -2.224 -5.032 1.00 82.06 104 ASN A C 1
ATOM 806 O O . ASN A 1 104 ? 10.516 -1.511 -4.679 1.00 82.06 104 ASN A O 1
ATOM 810 N N . TYR A 1 105 ? 11.391 -3.553 -4.959 1.00 77.25 105 TYR A N 1
ATOM 811 C CA . TYR A 1 105 ? 10.214 -4.255 -4.449 1.00 77.25 105 TYR A CA 1
ATOM 812 C C . TYR A 1 105 ? 9.924 -3.937 -2.973 1.00 77.25 105 TYR A C 1
ATOM 814 O O . TYR A 1 105 ? 8.793 -4.108 -2.531 1.00 77.25 105 TYR A O 1
ATOM 822 N N . GLU A 1 106 ? 10.906 -3.462 -2.202 1.00 81.19 106 GLU A N 1
ATOM 823 C CA . GLU A 1 106 ? 10.703 -3.112 -0.793 1.00 81.19 106 GLU A CA 1
ATOM 824 C C . GLU A 1 106 ? 9.731 -1.942 -0.641 1.00 81.19 106 GLU A C 1
ATOM 826 O O . GLU A 1 106 ? 8.813 -2.020 0.174 1.00 81.19 106 GLU A O 1
ATOM 831 N N . GLN A 1 107 ? 9.878 -0.906 -1.469 1.00 82.44 107 GLN A N 1
ATOM 832 C CA . GLN A 1 107 ? 9.031 0.287 -1.419 1.00 82.44 107 GLN A CA 1
ATOM 833 C C . GLN A 1 107 ? 7.886 0.248 -2.430 1.00 82.44 107 GLN A C 1
ATOM 835 O O . GLN A 1 107 ? 6.775 0.663 -2.104 1.00 82.44 107 GLN A O 1
ATOM 840 N N . ALA A 1 108 ? 8.149 -0.245 -3.645 1.00 78.88 108 ALA A N 1
ATOM 841 C CA . ALA A 1 108 ? 7.247 -0.121 -4.785 1.00 78.88 108 ALA A CA 1
ATOM 842 C C . ALA A 1 108 ? 6.347 -1.349 -4.994 1.00 78.88 108 ALA A C 1
ATOM 844 O O . ALA A 1 108 ? 5.328 -1.247 -5.672 1.00 78.88 108 ALA A O 1
ATOM 845 N N . ALA A 1 109 ? 6.636 -2.514 -4.397 1.00 73.81 109 ALA A N 1
ATOM 846 C CA . ALA A 1 109 ? 5.675 -3.612 -4.470 1.00 73.81 109 ALA A CA 1
ATOM 847 C C . ALA A 1 109 ? 4.416 -3.232 -3.678 1.00 73.81 109 ALA A C 1
ATOM 849 O O . ALA A 1 109 ? 4.512 -2.807 -2.525 1.00 73.81 109 ALA A O 1
ATOM 850 N N . PRO A 1 110 ? 3.2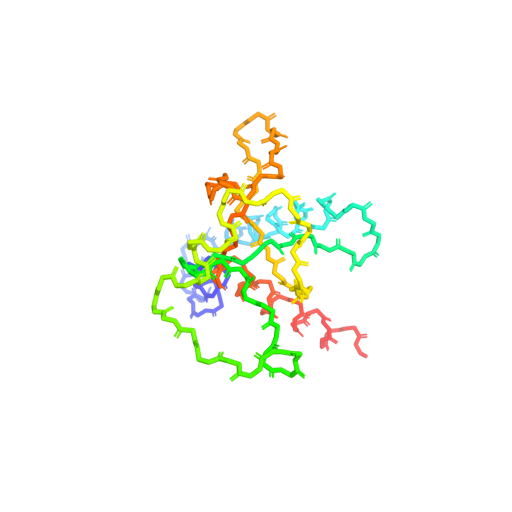14 -3.394 -4.235 1.00 68.38 110 PRO A N 1
ATOM 851 C CA . PRO A 1 110 ? 2.038 -3.459 -3.417 1.00 68.38 110 PRO A CA 1
ATOM 852 C C . PRO A 1 110 ? 1.932 -4.875 -2.861 1.00 68.38 110 PRO A C 1
ATOM 854 O O . PRO A 1 110 ? 2.485 -5.852 -3.377 1.00 68.38 110 PRO A O 1
ATOM 857 N N . ALA A 1 111 ? 1.052 -5.009 -1.898 1.00 65.69 111 ALA A N 1
ATOM 858 C CA . ALA A 1 111 ? 0.526 -6.299 -1.539 1.00 65.69 111 ALA A CA 1
ATOM 859 C C . ALA A 1 111 ? -0.978 -6.153 -1.394 1.00 65.69 111 ALA A C 1
ATOM 861 O O . ALA A 1 111 ? -1.461 -5.104 -0.980 1.00 65.69 111 ALA A O 1
ATOM 862 N N . ALA A 1 112 ? -1.741 -7.207 -1.687 1.00 59.72 112 ALA A N 1
ATOM 863 C CA . ALA A 1 112 ? -3.193 -7.197 -1.483 1.00 59.72 112 ALA A CA 1
ATOM 864 C C . ALA A 1 112 ? -3.581 -6.890 -0.021 1.00 59.72 112 ALA A C 1
ATOM 866 O O . ALA A 1 112 ? -4.677 -6.398 0.249 1.00 59.72 112 ALA A O 1
ATOM 867 N N . VAL A 1 113 ? -2.663 -7.128 0.924 1.00 61.69 113 VAL A N 1
ATOM 868 C CA . VAL A 1 113 ? -2.836 -6.783 2.341 1.00 61.69 113 VAL A CA 1
ATOM 869 C C . VAL A 1 113 ? -2.829 -5.275 2.607 1.00 61.69 113 VAL A C 1
ATOM 871 O O . VAL A 1 113 ? -3.393 -4.855 3.616 1.00 61.69 113 VAL A O 1
ATOM 874 N N . THR A 1 114 ? -2.243 -4.469 1.717 1.00 64.75 114 THR A N 1
ATOM 875 C CA . THR A 1 114 ? -2.118 -3.014 1.864 1.00 64.75 114 THR A CA 1
ATOM 876 C C . THR A 1 114 ? -3.447 -2.290 1.590 1.00 64.75 114 THR A C 1
ATOM 878 O O . THR A 1 114 ? -3.886 -1.530 2.456 1.00 64.75 114 THR A O 1
ATOM 881 N N . PRO A 1 115 ? -4.186 -2.560 0.487 1.00 66.31 115 PRO A N 1
ATOM 882 C CA . PRO A 1 115 ? -5.503 -1.969 0.263 1.00 66.31 115 PRO A CA 1
ATOM 883 C C . PRO A 1 115 ? -6.653 -2.693 0.979 1.00 66.31 115 PRO A C 1
ATOM 885 O O . PRO A 1 115 ? -7.709 -2.093 1.167 1.00 66.31 115 PRO A O 1
ATOM 888 N N . ALA A 1 116 ? -6.501 -3.949 1.417 1.00 66.06 116 ALA A N 1
ATOM 889 C CA . ALA A 1 116 ? -7.566 -4.689 2.111 1.00 66.06 116 ALA A CA 1
ATOM 890 C C . ALA A 1 116 ? -8.263 -3.910 3.258 1.00 66.06 116 ALA A C 1
ATOM 892 O O . ALA A 1 116 ? -9.497 -3.857 3.279 1.00 66.06 116 ALA A O 1
ATOM 893 N N . PRO A 1 117 ? -7.542 -3.263 4.198 1.00 65.12 117 PRO A N 1
ATOM 894 C CA . PRO A 1 117 ? -8.180 -2.437 5.224 1.00 65.12 117 PRO A CA 1
ATOM 895 C C . PRO A 1 117 ? -8.836 -1.162 4.669 1.00 65.12 117 PRO A C 1
ATOM 897 O O . PRO A 1 117 ? -9.863 -0.736 5.202 1.00 65.12 117 PRO A O 1
ATOM 900 N N . LEU A 1 118 ? -8.288 -0.574 3.598 1.00 67.12 118 LEU A N 1
ATOM 901 C CA . LEU A 1 118 ? -8.846 0.623 2.957 1.00 67.12 118 LEU A CA 1
ATOM 902 C C . LEU A 1 118 ? -10.203 0.340 2.335 1.00 67.12 118 LEU A C 1
ATOM 904 O O . LEU A 1 118 ? -11.123 1.129 2.516 1.00 67.12 118 LEU A O 1
ATOM 908 N N . VAL A 1 119 ? -10.359 -0.801 1.662 1.00 66.88 119 VAL A N 1
ATOM 909 C CA . VAL A 1 119 ? -11.636 -1.186 1.048 1.00 66.88 119 VAL A CA 1
ATOM 910 C C . VAL A 1 119 ? -12.748 -1.240 2.098 1.00 66.88 119 VAL A C 1
ATOM 912 O O . VAL A 1 119 ? -13.839 -0.725 1.860 1.00 66.88 119 VAL A O 1
ATOM 915 N N . GLY A 1 120 ? -12.472 -1.788 3.286 1.00 67.25 120 GLY A N 1
ATOM 916 C CA . GLY A 1 120 ? -13.447 -1.843 4.380 1.00 67.25 120 GLY A CA 1
ATOM 917 C C . GLY A 1 120 ? -13.853 -0.460 4.907 1.00 67.25 120 GLY A C 1
ATOM 918 O O . GLY A 1 120 ? -15.041 -0.191 5.103 1.00 67.25 120 GLY A O 1
ATOM 919 N N . ILE A 1 121 ? -12.882 0.437 5.100 1.00 70.12 121 ILE A N 1
ATOM 920 C CA . ILE A 1 121 ? -13.121 1.801 5.600 1.00 70.12 121 ILE A CA 1
ATOM 921 C C . ILE A 1 121 ? -13.842 2.649 4.547 1.00 70.12 121 ILE A C 1
ATOM 923 O O . ILE A 1 121 ? -14.856 3.278 4.849 1.00 70.12 121 ILE A O 1
ATOM 927 N N . LEU A 1 122 ? -13.368 2.624 3.299 1.00 66.88 122 LEU A N 1
ATOM 928 C CA . LEU A 1 122 ? -13.958 3.361 2.182 1.00 66.88 122 LEU A CA 1
ATOM 929 C C . LEU A 1 122 ? -15.382 2.886 1.890 1.00 66.88 122 LEU A C 1
ATOM 931 O O . LEU A 1 122 ? -16.267 3.715 1.691 1.00 66.88 122 LEU A O 1
ATOM 935 N N . ALA A 1 123 ? -15.646 1.576 1.954 1.00 62.25 123 ALA A N 1
ATOM 936 C CA . ALA A 1 123 ? -17.001 1.046 1.834 1.00 62.25 123 ALA A CA 1
ATOM 937 C C . ALA A 1 123 ? -17.917 1.571 2.952 1.00 62.25 123 ALA A C 1
ATOM 939 O O . ALA A 1 123 ? -19.056 1.961 2.689 1.00 62.25 123 ALA A O 1
ATOM 940 N N . LYS A 1 124 ? -17.428 1.641 4.198 1.00 68.38 124 LYS A N 1
ATOM 941 C CA . LYS A 1 124 ? -18.199 2.198 5.318 1.00 68.38 124 LYS A CA 1
ATOM 942 C C . LYS A 1 124 ? -18.480 3.693 5.137 1.00 68.38 124 LYS A C 1
ATOM 944 O O . LYS A 1 124 ? -19.614 4.116 5.360 1.00 68.38 124 LYS A O 1
ATOM 949 N N . LEU A 1 125 ? -17.489 4.479 4.718 1.00 64.44 125 LEU A N 1
ATOM 950 C CA . LEU A 1 125 ? -17.644 5.913 4.449 1.00 64.44 125 LEU A CA 1
ATOM 951 C C . LEU A 1 125 ? -18.636 6.158 3.305 1.00 64.44 125 LEU A C 1
ATOM 953 O O . LEU A 1 125 ? -19.580 6.926 3.472 1.00 64.44 125 LEU A O 1
ATOM 957 N N . ALA A 1 126 ? -18.505 5.436 2.190 1.00 58.19 126 ALA A N 1
ATOM 958 C CA . ALA A 1 126 ? -19.401 5.546 1.038 1.00 58.19 126 ALA A CA 1
ATOM 959 C C . ALA A 1 126 ? -20.867 5.213 1.371 1.00 58.19 126 ALA A C 1
ATOM 961 O O . ALA A 1 126 ? -21.782 5.750 0.751 1.00 58.19 126 ALA A O 1
ATOM 962 N N . LEU A 1 127 ? -21.109 4.343 2.356 1.00 54.00 127 LEU A N 1
ATOM 963 C CA . LEU A 1 127 ? -22.453 4.042 2.861 1.00 54.00 127 LEU A CA 1
ATOM 964 C C . LEU A 1 127 ? -22.978 5.080 3.863 1.00 54.00 127 LEU A C 1
ATOM 966 O O . LEU A 1 127 ? -24.182 5.141 4.085 1.00 54.00 127 LEU A O 1
ATOM 970 N N . THR A 1 128 ? -22.094 5.866 4.480 1.00 53.69 128 THR A N 1
ATOM 971 C CA . THR A 1 128 ? -22.450 6.874 5.495 1.00 53.69 128 THR A CA 1
ATOM 972 C C . THR A 1 128 ? -22.792 8.229 4.864 1.00 53.69 128 THR A C 1
ATOM 974 O O . THR A 1 128 ? -23.579 8.975 5.433 1.00 53.69 128 THR A O 1
ATOM 977 N N . PHE A 1 129 ? -22.247 8.532 3.681 1.00 48.66 129 PHE A N 1
ATOM 978 C CA . PHE A 1 129 ? -22.490 9.781 2.940 1.00 48.66 129 PHE A CA 1
ATOM 979 C C . PHE A 1 129 ? -23.488 9.633 1.773 1.00 48.66 129 PHE A C 1
ATOM 981 O O . PHE A 1 129 ? -23.395 10.365 0.788 1.00 48.66 129 PHE A O 1
ATOM 988 N N . LYS A 1 130 ? -24.427 8.685 1.867 1.00 43.81 130 LYS A N 1
ATOM 989 C CA . LYS A 1 130 ? -25.566 8.572 0.942 1.00 43.81 130 LYS A CA 1
ATOM 990 C C . LYS A 1 130 ? -26.793 9.311 1.453 1.00 43.81 130 LYS A C 1
ATOM 992 O O . LYS A 1 130 ? -27.050 9.231 2.673 1.00 43.81 130 LYS A O 1
#